Protein AF-A0A928Z214-F1 (afdb_monomer_lite)

Structure (mmCIF, N/CA/C/O backbone):
data_AF-A0A928Z214-F1
#
_entry.id   AF-A0A928Z214-F1
#
loop_
_atom_site.group_PDB
_atom_site.id
_atom_site.type_symbol
_atom_site.label_atom_id
_atom_site.label_alt_id
_atom_site.label_comp_id
_atom_site.label_asym_id
_atom_site.label_entity_id
_atom_site.label_seq_id
_atom_site.pdbx_PDB_ins_code
_atom_site.Cartn_x
_atom_site.Cartn_y
_atom_site.Cartn_z
_atom_site.occupancy
_atom_site.B_iso_or_equiv
_atom_site.auth_seq_id
_atom_site.auth_comp_id
_atom_site.auth_asym_id
_atom_site.auth_atom_id
_atom_site.pdbx_PDB_model_num
ATOM 1 N N . MET A 1 1 ? 21.800 13.990 11.742 1.00 39.97 1 MET A N 1
ATOM 2 C CA . MET A 1 1 ? 20.365 14.143 11.419 1.00 39.97 1 MET A CA 1
ATOM 3 C C . MET A 1 1 ? 20.133 13.354 10.146 1.00 39.97 1 MET A C 1
ATOM 5 O O . MET A 1 1 ? 20.684 13.730 9.120 1.00 39.97 1 MET A O 1
ATOM 9 N N . SER A 1 2 ? 19.493 12.188 10.230 1.00 48.09 2 SER A N 1
ATOM 10 C CA . SER A 1 2 ? 19.241 11.356 9.051 1.00 48.09 2 SER A CA 1
ATOM 11 C C . SER A 1 2 ? 18.330 12.119 8.092 1.00 48.09 2 SER A C 1
ATOM 13 O O . SER A 1 2 ? 17.274 12.608 8.490 1.00 48.09 2 SER A O 1
ATOM 15 N N . ASN A 1 3 ? 18.766 12.261 6.841 1.00 56.81 3 ASN A N 1
ATOM 16 C CA . ASN A 1 3 ? 17.946 12.805 5.769 1.00 56.81 3 ASN A CA 1
ATOM 17 C C . ASN A 1 3 ? 16.787 11.821 5.565 1.00 56.81 3 ASN A C 1
ATOM 19 O O . ASN A 1 3 ? 16.979 10.729 5.029 1.00 56.81 3 ASN A O 1
ATOM 23 N N . LEU A 1 4 ? 15.618 12.131 6.127 1.00 66.00 4 LEU A N 1
ATOM 24 C CA . LEU A 1 4 ? 14.439 11.310 5.910 1.00 66.00 4 LEU A CA 1
ATOM 25 C C . LEU A 1 4 ? 14.084 11.469 4.438 1.00 66.00 4 LEU A C 1
ATOM 27 O O . LEU A 1 4 ? 13.770 12.574 4.012 1.00 66.00 4 LEU A O 1
ATOM 31 N N . ALA A 1 5 ? 14.129 10.381 3.672 1.00 67.88 5 ALA A N 1
ATOM 32 C CA . ALA A 1 5 ? 13.603 10.385 2.317 1.00 67.88 5 ALA A CA 1
ATOM 33 C C . ALA A 1 5 ? 12.119 10.786 2.379 1.00 67.88 5 ALA A C 1
ATOM 35 O O . ALA A 1 5 ? 11.272 10.016 2.841 1.00 67.88 5 ALA A O 1
ATOM 36 N N . THR A 1 6 ? 11.821 12.024 1.995 1.00 77.25 6 THR A N 1
ATOM 37 C CA . THR A 1 6 ? 10.465 12.552 1.892 1.00 77.25 6 THR A CA 1
ATOM 38 C C . THR A 1 6 ? 9.988 12.374 0.464 1.00 77.25 6 THR A C 1
ATOM 40 O O . THR A 1 6 ? 10.684 12.723 -0.486 1.00 77.25 6 THR A O 1
ATOM 43 N N . VAL A 1 7 ? 8.797 11.806 0.309 1.00 82.06 7 VAL A N 1
ATOM 44 C CA . VAL A 1 7 ? 8.125 11.745 -0.987 1.00 82.06 7 VAL A CA 1
ATOM 45 C C . VAL A 1 7 ? 7.256 12.986 -1.102 1.00 82.06 7 VAL A C 1
ATOM 47 O O . VAL A 1 7 ? 6.474 13.272 -0.195 1.00 82.06 7 VAL A O 1
ATOM 50 N N . GLU A 1 8 ? 7.386 13.709 -2.212 1.00 90.62 8 GLU A N 1
ATOM 51 C CA . GLU A 1 8 ? 6.544 14.869 -2.485 1.00 90.62 8 GLU A CA 1
ATOM 52 C C . GLU A 1 8 ? 5.055 14.468 -2.508 1.00 90.62 8 GLU A C 1
ATOM 54 O O . GLU A 1 8 ? 4.693 13.511 -3.207 1.00 90.62 8 GLU A O 1
ATOM 59 N N . PRO A 1 9 ? 4.164 15.181 -1.788 1.00 91.00 9 PRO A N 1
ATOM 60 C CA . PRO A 1 9 ? 2.772 14.761 -1.629 1.00 91.00 9 PRO A CA 1
ATOM 61 C C . PRO A 1 9 ? 2.023 14.575 -2.952 1.00 91.00 9 PRO A C 1
ATOM 63 O O . PRO A 1 9 ? 1.280 13.608 -3.114 1.00 91.00 9 PRO A O 1
ATOM 66 N N . TRP A 1 10 ? 2.232 15.473 -3.918 1.00 93.88 10 TRP A N 1
ATOM 67 C CA . TRP A 1 10 ? 1.559 15.414 -5.220 1.00 93.88 10 TRP A CA 1
ATOM 68 C C . TRP A 1 10 ? 1.922 14.140 -5.995 1.00 93.88 10 TRP A C 1
ATOM 70 O O . TRP A 1 10 ? 1.061 13.530 -6.634 1.00 93.88 10 TRP A O 1
ATOM 80 N N . LEU A 1 11 ? 3.184 13.709 -5.901 1.00 92.81 11 LEU A N 1
ATOM 81 C CA . LEU A 1 11 ? 3.675 12.509 -6.562 1.00 92.81 11 LEU A CA 1
ATOM 82 C C . LEU A 1 11 ? 3.067 11.270 -5.906 1.00 92.81 11 LEU A C 1
ATOM 84 O O . LEU A 1 11 ? 2.583 10.383 -6.606 1.00 92.81 11 LEU A O 1
ATOM 88 N N . TYR A 1 12 ? 3.023 11.236 -4.571 1.00 92.38 12 TYR A N 1
ATOM 89 C CA . TYR A 1 12 ? 2.406 10.136 -3.834 1.00 92.38 12 TYR A CA 1
ATOM 90 C C . TYR A 1 12 ? 0.927 9.964 -4.193 1.00 92.38 12 TYR A C 1
ATOM 92 O O . TYR A 1 12 ? 0.507 8.874 -4.577 1.00 92.38 12 TYR A O 1
ATOM 100 N N . TRP A 1 13 ? 0.148 11.047 -4.138 1.00 93.81 13 TRP A N 1
ATOM 101 C CA . TRP A 1 13 ? -1.281 11.005 -4.449 1.00 93.81 13 TRP A CA 1
ATOM 102 C C . TRP A 1 13 ? -1.575 10.676 -5.913 1.00 93.81 13 TRP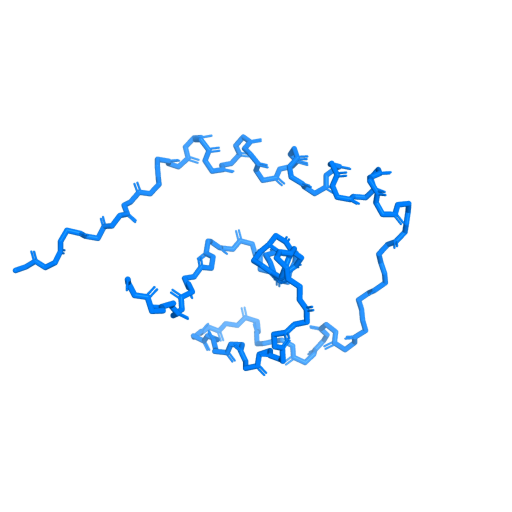 A C 1
ATOM 104 O O . TRP A 1 13 ? -2.601 10.061 -6.190 1.00 93.81 13 TRP A O 1
ATOM 114 N N . SER A 1 14 ? -0.669 11.015 -6.834 1.00 94.81 14 SER A N 1
ATOM 115 C CA . SER A 1 14 ? -0.773 10.611 -8.243 1.00 94.81 14 SER A CA 1
ATOM 116 C C . SER A 1 14 ? -0.464 9.125 -8.429 1.00 94.81 14 SER A C 1
ATOM 118 O O . SER A 1 14 ? -1.199 8.414 -9.112 1.00 94.81 14 SER A O 1
ATOM 120 N N . LEU A 1 15 ? 0.598 8.624 -7.792 1.00 94.50 15 LEU A N 1
ATOM 121 C CA . LEU A 1 15 ? 1.004 7.222 -7.891 1.00 94.50 15 LEU A CA 1
ATOM 122 C C . LEU A 1 15 ? 0.057 6.279 -7.146 1.00 94.50 15 LEU A C 1
ATOM 124 O O . LEU A 1 15 ? -0.100 5.139 -7.570 1.00 94.50 15 LEU A O 1
ATOM 128 N N . PHE A 1 16 ? -0.598 6.732 -6.078 1.00 94.38 16 PHE A N 1
ATOM 129 C CA . PHE A 1 16 ? -1.479 5.912 -5.246 1.00 94.38 16 PHE A CA 1
ATOM 130 C C . PHE A 1 16 ? -2.603 5.193 -6.027 1.00 94.38 16 PHE A C 1
ATOM 132 O O . PHE A 1 16 ? -2.703 3.966 -5.925 1.00 94.38 16 PHE A O 1
ATOM 139 N N . PRO A 1 17 ? -3.449 5.872 -6.830 1.00 95.81 17 PRO A N 1
ATOM 140 C CA . PRO A 1 17 ? -4.457 5.189 -7.640 1.00 95.81 17 PRO A CA 1
ATOM 141 C C . PRO A 1 17 ? -3.836 4.374 -8.784 1.00 95.81 17 PRO A C 1
ATOM 143 O O . PRO A 1 17 ? -4.329 3.285 -9.082 1.00 95.81 17 PRO A O 1
ATOM 146 N N . ILE A 1 18 ? -2.743 4.860 -9.387 1.00 96.56 18 ILE A N 1
ATOM 147 C CA . ILE A 1 18 ? -2.052 4.192 -10.503 1.00 96.56 18 ILE A CA 1
ATOM 148 C C . ILE A 1 18 ? -1.510 2.831 -10.058 1.00 96.56 18 ILE A C 1
ATOM 150 O O . ILE A 1 18 ? -1.766 1.821 -10.708 1.00 96.56 18 ILE A O 1
ATOM 154 N N . HIS A 1 19 ? -0.820 2.786 -8.919 1.00 95.19 19 HIS A N 1
ATOM 155 C CA . HIS A 1 19 ? -0.290 1.568 -8.303 1.00 95.19 19 HIS A CA 1
ATOM 156 C C . HIS A 1 19 ? -1.391 0.535 -8.050 1.00 95.19 19 HIS A C 1
ATOM 158 O O . HIS A 1 19 ? -1.256 -0.622 -8.447 1.00 95.19 19 HIS A O 1
ATOM 164 N 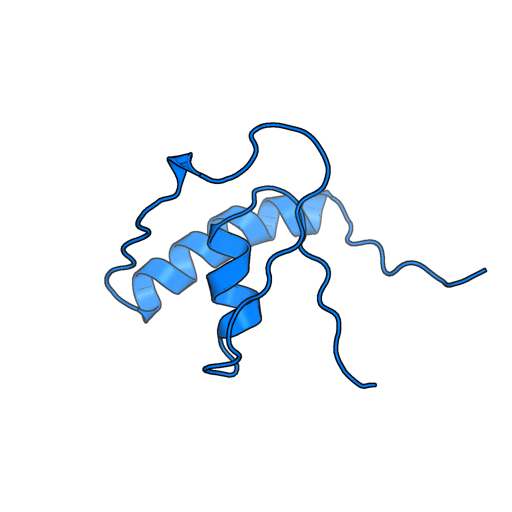N . ARG A 1 20 ? -2.509 0.948 -7.442 1.00 95.00 20 ARG A N 1
ATOM 165 C CA . ARG A 1 20 ? -3.616 0.038 -7.110 1.00 95.00 20 ARG A CA 1
ATOM 166 C C . ARG A 1 20 ? -4.288 -0.526 -8.357 1.00 95.00 20 ARG A C 1
ATOM 168 O O . ARG A 1 20 ? -4.633 -1.707 -8.376 1.00 95.00 20 ARG A O 1
ATOM 175 N N . ALA A 1 21 ? -4.472 0.301 -9.386 1.00 95.94 21 ALA A N 1
ATOM 176 C CA . ALA A 1 21 ? -5.005 -0.142 -10.668 1.00 95.94 21 ALA A CA 1
ATOM 177 C C . ALA A 1 21 ? -4.040 -1.112 -11.362 1.00 95.94 21 ALA A C 1
ATOM 179 O O . ALA A 1 21 ? -4.451 -2.198 -11.765 1.00 95.94 21 ALA A O 1
ATOM 180 N N . PHE A 1 22 ? -2.752 -0.767 -11.422 1.00 96.81 22 PHE A N 1
ATOM 181 C CA . PHE A 1 22 ? -1.714 -1.605 -12.017 1.00 96.81 22 PHE A CA 1
ATOM 182 C C . PHE A 1 22 ? -1.643 -2.990 -11.365 1.00 96.81 22 PHE A C 1
ATOM 184 O O . PHE A 1 22 ? -1.674 -3.992 -12.073 1.00 96.81 22 PHE A O 1
ATOM 191 N N . LEU A 1 23 ? -1.618 -3.071 -10.030 1.00 96.06 23 LEU A N 1
ATOM 192 C CA . LEU A 1 23 ? -1.556 -4.361 -9.337 1.00 96.06 23 LEU A CA 1
ATOM 193 C C . LEU A 1 23 ? -2.807 -5.209 -9.570 1.00 96.06 23 LEU A C 1
ATOM 195 O O . LEU A 1 23 ? -2.693 -6.413 -9.778 1.00 96.06 23 LEU A O 1
ATOM 199 N N . ARG A 1 24 ? -3.995 -4.595 -9.581 1.00 94.31 24 ARG A N 1
ATOM 200 C CA . ARG A 1 24 ? -5.236 -5.313 -9.904 1.00 94.31 24 ARG A CA 1
ATOM 201 C C . ARG A 1 24 ? -5.214 -5.878 -11.322 1.00 94.31 24 ARG A C 1
ATOM 203 O O . ARG A 1 24 ? -5.629 -7.011 -11.510 1.00 94.31 24 ARG A O 1
ATOM 210 N N . LEU A 1 25 ? -4.707 -5.120 -12.295 1.00 96.06 25 LEU A N 1
ATOM 211 C CA . LEU A 1 25 ? -4.588 -5.582 -13.680 1.00 96.06 25 LEU A CA 1
ATOM 212 C C . LEU A 1 25 ? -3.525 -6.678 -13.833 1.00 96.06 25 LEU A C 1
ATOM 214 O O . LEU A 1 25 ? -3.770 -7.665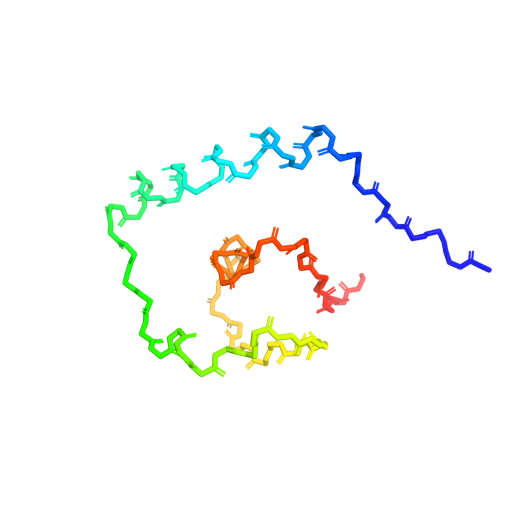 -14.515 1.00 96.06 25 LEU A O 1
ATOM 218 N N . TYR A 1 26 ? -2.368 -6.525 -13.185 1.00 96.38 26 TYR A N 1
ATOM 219 C CA . TYR A 1 26 ? -1.256 -7.472 -13.288 1.00 96.38 26 TYR A CA 1
ATOM 220 C C . TYR A 1 26 ? -1.565 -8.823 -12.626 1.00 96.38 26 TYR A C 1
ATOM 222 O O . TYR A 1 26 ? -1.299 -9.868 -13.211 1.00 96.38 26 TYR A O 1
ATOM 230 N N . PHE A 1 27 ? -2.145 -8.811 -11.422 1.00 95.38 27 PHE A N 1
ATOM 231 C CA . PHE A 1 27 ? -2.490 -10.032 -10.681 1.00 95.38 27 PHE A CA 1
ATOM 232 C C . PHE A 1 27 ? -3.893 -10.570 -11.009 1.00 95.38 27 PHE A C 1
ATOM 234 O O . PHE A 1 27 ? -4.255 -11.653 -10.554 1.00 95.38 27 PHE A O 1
ATOM 241 N N . GLY A 1 28 ? -4.696 -9.826 -11.775 1.00 94.31 28 GLY A N 1
ATOM 242 C CA . GLY A 1 28 ? -6.084 -10.146 -12.125 1.00 94.31 28 GLY A CA 1
ATOM 243 C C . GLY A 1 28 ? -7.065 -9.951 -10.964 1.00 94.31 28 GLY A C 1
ATOM 244 O O . GLY A 1 28 ? -8.027 -9.191 -11.071 1.00 94.31 28 GLY A O 1
ATOM 245 N N . SER A 1 29 ? -6.813 -10.603 -9.829 1.00 91.94 29 SER A N 1
ATOM 246 C CA . SER A 1 29 ? -7.605 -10.472 -8.605 1.00 91.94 29 SER A CA 1
ATOM 247 C C . SER A 1 29 ? -6.714 -10.510 -7.370 1.00 91.94 29 SER A C 1
ATOM 249 O O . SER A 1 29 ? -5.839 -11.365 -7.261 1.00 91.94 29 SER A O 1
ATOM 251 N N . ILE A 1 30 ? -6.968 -9.611 -6.420 1.00 94.19 30 ILE A N 1
ATOM 252 C CA . ILE A 1 30 ? -6.282 -9.576 -5.126 1.00 94.19 30 ILE A CA 1
ATOM 253 C C . ILE A 1 30 ? -7.350 -9.638 -4.040 1.00 94.19 30 ILE A C 1
ATOM 255 O O . ILE A 1 30 ? -8.137 -8.699 -3.907 1.00 94.19 30 ILE A O 1
ATOM 259 N N . ASP A 1 31 ? -7.358 -10.732 -3.283 1.00 95.06 31 ASP A N 1
ATOM 260 C CA . ASP A 1 31 ? -8.191 -10.896 -2.095 1.00 95.06 31 ASP A CA 1
ATOM 261 C C . ASP A 1 31 ? -7.376 -10.564 -0.838 1.00 95.06 31 ASP A C 1
ATOM 263 O O . ASP A 1 31 ? -6.233 -11.001 -0.691 1.00 95.06 31 ASP A O 1
ATOM 267 N N . ILE A 1 32 ? -7.946 -9.748 0.049 1.00 94.50 32 ILE A N 1
ATOM 268 C CA . ILE A 1 32 ? -7.311 -9.321 1.301 1.00 94.50 32 ILE A CA 1
ATOM 269 C C . ILE A 1 32 ? -8.251 -9.700 2.435 1.00 94.50 32 ILE A C 1
ATOM 271 O O . ILE A 1 32 ? -9.281 -9.058 2.638 1.00 94.50 32 ILE A O 1
ATOM 275 N N . GLN A 1 33 ? -7.857 -10.714 3.194 1.00 96.94 33 GLN A N 1
ATOM 276 C CA . GLN A 1 33 ? -8.625 -11.239 4.318 1.00 96.94 33 GLN A CA 1
ATOM 277 C C . GLN A 1 33 ? -8.109 -10.664 5.640 1.00 96.94 33 GLN A C 1
ATOM 279 O O . GLN A 1 33 ? -6.913 -10.405 5.784 1.00 96.94 33 GLN A O 1
ATOM 284 N N . GLY A 1 34 ? -9.004 -10.461 6.611 1.00 95.69 34 GLY A N 1
ATOM 285 C CA . GLY A 1 34 ? -8.632 -9.979 7.943 1.00 95.69 34 GLY A CA 1
ATOM 286 C C . GLY A 1 34 ? -8.255 -8.496 7.996 1.00 95.69 34 GLY A C 1
ATOM 287 O O . GLY A 1 34 ? -7.524 -8.085 8.896 1.00 95.69 34 GLY A O 1
ATOM 288 N N . LYS A 1 35 ? -8.713 -7.687 7.033 1.00 93.19 35 LYS A N 1
ATOM 289 C CA . LYS A 1 35 ? -8.420 -6.246 6.965 1.00 93.19 35 LYS A CA 1
ATOM 290 C C . LYS A 1 35 ? -8.965 -5.484 8.178 1.00 93.19 35 LYS A C 1
ATOM 292 O O . LYS A 1 35 ? -8.393 -4.476 8.575 1.00 93.19 35 LYS A O 1
ATOM 297 N N . GLU A 1 36 ? -10.042 -5.983 8.767 1.00 95.06 36 GLU A N 1
ATOM 298 C CA . GLU A 1 36 ? -10.666 -5.521 10.004 1.00 95.06 36 GLU A CA 1
ATOM 299 C C . GLU A 1 36 ? -9.748 -5.609 11.233 1.00 95.06 36 GLU A C 1
ATOM 301 O O . GLU A 1 36 ? -9.982 -4.912 12.214 1.00 95.06 36 GLU A O 1
ATOM 306 N N . HIS A 1 37 ? -8.679 -6.411 11.180 1.00 94.56 37 HIS A N 1
ATOM 307 C CA . HIS A 1 37 ? -7.683 -6.481 12.252 1.00 94.56 37 HIS A CA 1
ATOM 308 C C . HIS A 1 37 ? -6.638 -5.360 12.178 1.00 94.56 37 HIS A C 1
ATOM 310 O O . HIS A 1 37 ? -5.815 -5.230 13.086 1.00 94.56 37 HIS A O 1
ATOM 316 N N . LEU A 1 38 ? -6.621 -4.568 11.099 1.00 94.00 38 LEU A N 1
ATOM 317 C CA . LEU A 1 38 ? -5.709 -3.435 10.999 1.00 94.00 38 LEU A CA 1
ATOM 318 C C . LEU A 1 38 ? -6.155 -2.322 11.956 1.00 94.00 38 LEU A C 1
ATOM 320 O O . LEU A 1 38 ? -7.340 -1.988 11.999 1.00 94.00 38 LEU A O 1
ATOM 324 N N . PRO A 1 39 ? -5.219 -1.701 12.692 1.00 93.75 39 PRO A N 1
ATOM 325 C CA . PRO A 1 39 ? -5.555 -0.592 13.565 1.00 93.75 39 PRO A CA 1
ATOM 326 C C . PRO A 1 39 ? -6.074 0.586 12.738 1.00 93.75 39 PRO A C 1
ATOM 328 O O . PRO A 1 39 ? -5.449 1.010 11.767 1.00 93.75 39 PRO A O 1
ATOM 331 N N . GLU A 1 40 ? -7.204 1.157 13.153 1.00 90.81 40 GLU A N 1
ATOM 332 C CA . GLU A 1 40 ? -7.758 2.351 12.505 1.00 90.81 40 GLU A CA 1
ATOM 333 C C . GLU A 1 40 ? -6.907 3.603 12.759 1.00 90.81 40 GLU A C 1
ATOM 335 O O . GLU A 1 40 ? -6.939 4.556 11.978 1.00 90.81 40 GLU A O 1
ATOM 340 N N . LYS A 1 41 ? -6.179 3.626 13.883 1.00 91.31 41 LYS A N 1
ATOM 341 C CA . LYS A 1 41 ? -5.388 4.766 14.355 1.00 91.31 41 LYS A CA 1
ATOM 342 C C . LYS A 1 41 ? -4.112 4.294 15.042 1.00 91.31 41 LYS A C 1
ATOM 344 O O . LYS A 1 41 ? -4.090 3.246 15.681 1.00 91.31 41 LYS A O 1
ATOM 349 N N . GLY A 1 42 ? -3.088 5.142 14.986 1.00 91.56 42 GLY A N 1
ATOM 350 C CA . GLY A 1 42 ? -1.805 4.906 15.642 1.00 91.56 42 GLY A CA 1
ATOM 351 C C . GLY A 1 42 ? -0.783 4.185 14.755 1.00 91.56 42 GLY A C 1
ATOM 352 O O . GLY A 1 42 ? -1.033 3.955 13.571 1.00 91.56 42 GLY A O 1
ATOM 353 N N . PRO A 1 43 ? 0.407 3.890 15.304 1.00 92.19 43 PRO A N 1
ATOM 354 C CA . PRO A 1 43 ? 1.475 3.228 14.568 1.00 92.19 43 PRO A CA 1
ATOM 355 C C . PRO A 1 43 ? 1.150 1.753 14.291 1.00 92.19 43 PRO A C 1
ATOM 357 O O . PRO A 1 43 ? 0.549 1.069 15.117 1.00 92.19 43 PRO A O 1
ATOM 360 N N . LEU A 1 44 ? 1.615 1.253 13.146 1.00 92.44 44 LEU A N 1
ATOM 361 C CA . LEU A 1 44 ? 1.469 -0.135 12.711 1.00 92.44 44 LEU A CA 1
ATOM 362 C C . LEU A 1 44 ? 2.833 -0.684 12.281 1.00 92.44 44 LEU A C 1
ATOM 364 O O . LEU A 1 44 ? 3.521 -0.069 11.467 1.00 92.44 44 LEU A O 1
ATOM 368 N N . ILE A 1 45 ? 3.196 -1.861 12.793 1.00 94.19 45 ILE A N 1
ATOM 369 C CA . ILE A 1 45 ? 4.343 -2.639 12.316 1.00 94.19 45 ILE A CA 1
ATOM 370 C C . ILE A 1 45 ? 3.802 -3.898 11.642 1.00 94.19 45 ILE A C 1
ATOM 372 O O . ILE A 1 45 ? 3.135 -4.713 12.275 1.00 94.19 45 ILE A O 1
ATOM 376 N N . LEU A 1 46 ? 4.094 -4.053 10.351 1.00 93.44 46 LEU A N 1
ATOM 377 C CA . LEU A 1 46 ? 3.744 -5.245 9.583 1.00 93.44 46 LEU A CA 1
ATOM 378 C C . LEU A 1 46 ? 4.921 -6.225 9.595 1.00 93.44 46 LEU A C 1
ATOM 380 O O . LEU A 1 46 ? 5.956 -5.963 8.989 1.00 93.44 46 LEU A O 1
ATOM 384 N N . ALA A 1 47 ? 4.753 -7.366 10.263 1.00 93.69 47 ALA A N 1
ATOM 385 C CA . ALA A 1 47 ? 5.740 -8.446 10.304 1.00 93.69 47 ALA A CA 1
ATOM 386 C C . ALA A 1 47 ? 5.443 -9.503 9.224 1.00 93.69 47 ALA A C 1
ATOM 388 O O . ALA A 1 47 ? 5.083 -10.642 9.517 1.00 93.69 47 ALA A O 1
ATOM 389 N N . SER A 1 48 ? 5.529 -9.110 7.953 1.00 90.81 48 SER A N 1
ATOM 390 C CA . SER A 1 48 ? 5.266 -10.014 6.830 1.00 90.81 48 SER A CA 1
ATOM 391 C C . SER A 1 48 ? 6.394 -11.028 6.634 1.00 90.81 48 SER A C 1
ATOM 393 O O . SER A 1 48 ? 7.573 -10.673 6.669 1.00 90.81 48 SER A O 1
ATOM 395 N N . LYS A 1 49 ? 6.045 -12.272 6.300 1.00 91.75 49 LYS A N 1
ATOM 396 C CA . LYS A 1 49 ? 7.000 -13.226 5.722 1.00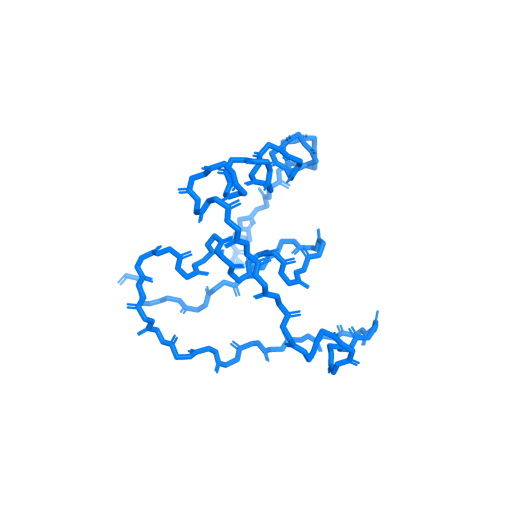 91.75 49 LYS A CA 1
ATOM 397 C C . LYS A 1 49 ? 7.452 -12.714 4.346 1.00 91.75 49 LYS A C 1
ATOM 399 O O . LYS A 1 49 ? 6.593 -12.416 3.522 1.00 91.75 49 LYS A O 1
ATOM 404 N N . HIS A 1 50 ? 8.764 -12.640 4.091 1.00 90.94 50 HIS A N 1
ATOM 405 C CA . HIS A 1 50 ? 9.281 -12.222 2.783 1.00 90.94 50 HIS A CA 1
ATOM 406 C C . HIS A 1 50 ? 9.099 -13.349 1.760 1.00 90.94 50 HIS A C 1
ATOM 408 O O . HIS A 1 50 ? 9.806 -14.356 1.803 1.00 90.94 50 HIS A O 1
ATOM 414 N N . PHE A 1 51 ? 8.106 -13.215 0.888 1.00 92.50 51 PHE A N 1
ATOM 415 C CA . PHE A 1 51 ? 7.766 -14.217 -0.116 1.00 92.50 51 PHE A CA 1
ATOM 416 C C . PHE A 1 51 ? 8.341 -13.861 -1.486 1.00 92.50 51 PHE A C 1
ATOM 418 O O . PHE A 1 51 ? 8.745 -14.749 -2.236 1.00 92.50 51 PHE A O 1
ATOM 425 N N . SER A 1 52 ? 8.386 -12.573 -1.831 1.00 92.38 52 SER A N 1
ATOM 426 C CA . SER A 1 52 ? 8.767 -12.140 -3.171 1.00 92.38 52 SER A CA 1
ATOM 427 C C . SER A 1 52 ? 9.277 -10.699 -3.224 1.00 92.38 52 SER A C 1
ATOM 429 O O . SER A 1 52 ? 9.100 -9.894 -2.315 1.00 92.38 52 SER A O 1
ATOM 431 N N . ARG A 1 53 ? 9.839 -10.314 -4.374 1.00 91.50 53 ARG A N 1
ATOM 432 C CA . ARG A 1 53 ? 10.176 -8.907 -4.651 1.00 91.50 53 ARG A CA 1
ATOM 433 C C . ARG A 1 53 ? 8.945 -8.001 -4.771 1.00 91.50 53 ARG A C 1
ATOM 435 O O . ARG A 1 53 ? 9.092 -6.785 -4.725 1.00 91.50 53 ARG A O 1
ATOM 442 N N . TRP A 1 54 ? 7.752 -8.576 -4.922 1.00 94.06 54 TRP A N 1
ATOM 443 C CA . TRP A 1 54 ? 6.500 -7.825 -4.982 1.00 94.06 54 TRP A CA 1
ATOM 444 C C . TRP A 1 54 ? 6.015 -7.370 -3.608 1.00 94.06 54 TRP A C 1
ATOM 446 O O . TRP A 1 54 ? 5.146 -6.502 -3.547 1.00 94.06 54 TRP A O 1
ATOM 456 N N . ASP A 1 55 ? 6.575 -7.903 -2.519 1.00 93.75 55 ASP A N 1
ATOM 457 C CA . ASP A 1 55 ? 6.076 -7.668 -1.164 1.00 93.75 55 ASP A CA 1
ATOM 458 C C . ASP A 1 55 ? 5.926 -6.176 -0.824 1.00 93.75 55 ASP A C 1
ATOM 460 O O . ASP A 1 55 ? 4.859 -5.812 -0.331 1.00 93.75 55 ASP A O 1
ATOM 464 N N . PRO A 1 56 ? 6.871 -5.268 -1.151 1.00 92.31 56 PRO A N 1
ATOM 465 C CA . PRO A 1 56 ? 6.684 -3.848 -0.855 1.00 92.31 56 PRO A CA 1
ATOM 466 C C . PRO A 1 56 ? 5.479 -3.222 -1.573 1.00 92.31 56 PRO A C 1
ATOM 468 O O . PRO A 1 56 ? 4.792 -2.366 -1.015 1.00 92.31 56 PRO A O 1
ATOM 471 N N . LEU A 1 57 ? 5.197 -3.666 -2.802 1.00 93.69 57 LEU A N 1
ATOM 472 C CA . LEU A 1 57 ? 4.079 -3.173 -3.608 1.00 93.69 57 LEU A CA 1
ATOM 473 C C . LEU A 1 57 ? 2.749 -3.789 -3.176 1.00 93.69 57 LEU A C 1
ATOM 475 O O . LEU A 1 57 ? 1.730 -3.107 -3.189 1.00 93.69 57 LEU A O 1
ATOM 479 N N . VAL A 1 58 ? 2.738 -5.065 -2.795 1.00 95.06 58 VAL A N 1
ATOM 480 C CA . VAL A 1 58 ? 1.520 -5.742 -2.338 1.00 95.06 58 VAL A CA 1
ATOM 481 C C . VAL A 1 58 ? 1.149 -5.275 -0.931 1.00 95.06 58 VAL A C 1
ATOM 483 O O . VAL A 1 58 ? -0.008 -4.941 -0.687 1.00 95.06 58 VAL A O 1
ATOM 486 N N . LEU A 1 59 ? 2.116 -5.159 -0.016 1.00 95.06 59 LEU A N 1
ATOM 487 C CA . LEU A 1 59 ? 1.872 -4.707 1.358 1.00 95.06 59 LEU A CA 1
ATOM 488 C C . LEU A 1 59 ? 1.373 -3.263 1.418 1.00 95.06 59 LEU A C 1
ATOM 490 O O . LEU A 1 59 ? 0.559 -2.937 2.282 1.00 95.06 59 LEU A O 1
ATOM 494 N N . SER A 1 60 ? 1.772 -2.400 0.479 1.00 93.75 60 SER A N 1
ATOM 495 C CA . SER A 1 60 ? 1.245 -1.032 0.420 1.00 93.75 60 SER A CA 1
ATOM 496 C C . SER A 1 60 ? -0.257 -0.974 0.111 1.00 93.75 60 SER A C 1
ATOM 498 O O . SER A 1 60 ? -0.897 0.034 0.401 1.00 93.75 60 SER A O 1
ATOM 500 N N . LEU A 1 61 ? -0.881 -2.058 -0.374 1.00 94.94 61 LEU A N 1
ATOM 501 C CA . LEU A 1 61 ? -2.340 -2.126 -0.512 1.00 94.94 61 LEU A CA 1
ATOM 502 C C . LEU A 1 61 ? -3.068 -2.048 0.836 1.00 94.94 61 LEU A C 1
ATOM 504 O O . LEU A 1 61 ? -4.214 -1.576 0.857 1.00 94.94 61 LEU A O 1
ATOM 508 N N . LEU A 1 62 ? -2.405 -2.451 1.926 1.00 94.50 62 LEU A N 1
ATOM 509 C CA . LEU A 1 62 ? -2.940 -2.467 3.291 1.00 94.50 62 LEU A CA 1
ATOM 510 C C . LEU A 1 62 ? -2.998 -1.074 3.932 1.00 94.50 62 LEU A C 1
ATOM 512 O O . LEU A 1 62 ? -3.762 -0.876 4.871 1.00 94.50 62 LEU A O 1
ATOM 516 N N . SER A 1 63 ? -2.242 -0.101 3.415 1.00 91.75 63 SER A N 1
ATOM 517 C CA . SER A 1 63 ? -2.140 1.247 3.983 1.00 91.75 63 SER A CA 1
ATOM 518 C C . SER A 1 63 ? -2.543 2.327 2.979 1.00 91.75 63 SER A C 1
ATOM 520 O O . SER A 1 63 ? -2.392 2.178 1.765 1.00 91.75 63 SER A O 1
ATOM 522 N N . LYS A 1 64 ? -3.081 3.440 3.485 1.00 89.25 64 LYS A N 1
ATOM 523 C CA . LYS A 1 64 ? -3.228 4.681 2.705 1.00 89.25 64 LYS A CA 1
ATOM 524 C C . LYS A 1 64 ? -2.003 5.581 2.822 1.00 89.25 64 LYS A C 1
ATOM 526 O O . LYS A 1 64 ? -1.759 6.368 1.917 1.00 89.25 64 LYS A O 1
ATOM 531 N N . GLU A 1 65 ? -1.241 5.432 3.898 1.00 88.56 65 GLU A N 1
ATOM 532 C CA . GLU A 1 65 ? -0.013 6.174 4.165 1.00 88.56 65 GLU A CA 1
ATOM 533 C C . GLU A 1 65 ? 1.213 5.430 3.610 1.00 88.56 65 GLU A C 1
ATOM 535 O O . GLU A 1 65 ? 1.205 4.188 3.595 1.00 88.56 65 GLU A O 1
ATOM 540 N N . PRO A 1 66 ? 2.279 6.145 3.203 1.00 89.06 66 PRO A N 1
ATOM 541 C CA . PRO A 1 66 ? 3.516 5.526 2.742 1.00 89.06 66 PRO A CA 1
ATOM 542 C C . PRO A 1 66 ? 4.107 4.576 3.793 1.00 89.06 66 PRO A C 1
ATOM 544 O O . PRO A 1 66 ? 4.426 4.983 4.912 1.00 89.06 66 PRO A O 1
ATOM 547 N N . LEU A 1 67 ? 4.298 3.308 3.422 1.00 91.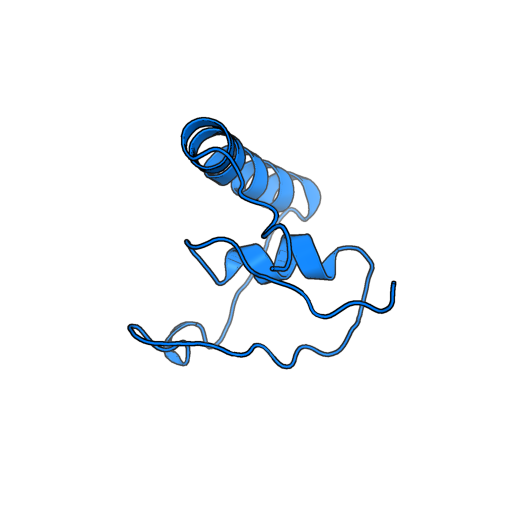19 67 L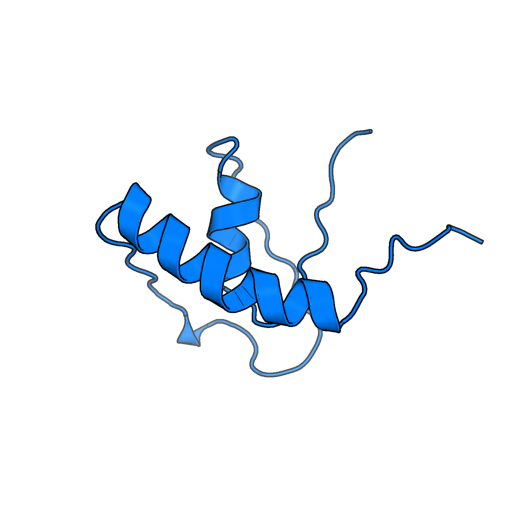EU A N 1
ATOM 548 C CA . LEU A 1 67 ? 4.973 2.336 4.277 1.00 91.19 67 LEU A CA 1
ATOM 549 C C . LEU A 1 67 ? 6.488 2.533 4.230 1.00 91.19 67 LEU A C 1
ATOM 551 O O . LEU A 1 67 ? 7.069 2.792 3.176 1.00 91.19 67 LEU A O 1
ATOM 555 N N . ARG A 1 68 ? 7.134 2.362 5.384 1.00 90.81 68 ARG A N 1
ATOM 556 C CA . ARG A 1 68 ? 8.593 2.346 5.504 1.00 90.81 68 ARG A CA 1
ATOM 557 C C . ARG A 1 68 ? 9.044 0.919 5.761 1.00 90.81 68 ARG A C 1
ATOM 559 O O . ARG A 1 68 ? 8.579 0.288 6.705 1.00 90.81 68 ARG A O 1
ATOM 566 N N . PHE A 1 69 ? 9.946 0.429 4.920 1.00 90.56 69 PHE A N 1
ATOM 567 C CA . PHE A 1 69 ? 10.475 -0.925 5.015 1.00 90.56 69 PHE A CA 1
ATOM 568 C C . PHE A 1 69 ? 11.835 -0.908 5.700 1.00 90.56 69 PHE A C 1
ATOM 570 O O . PHE A 1 69 ? 12.677 -0.056 5.417 1.00 90.56 69 PHE A O 1
ATOM 577 N N . MET A 1 70 ? 12.048 -1.871 6.588 1.00 89.38 70 MET A N 1
ATOM 578 C CA . MET A 1 70 ? 13.375 -2.185 7.096 1.00 89.38 70 MET A CA 1
ATOM 579 C C . MET A 1 70 ? 14.023 -3.149 6.105 1.00 89.38 70 MET A C 1
ATOM 581 O O . MET A 1 70 ? 13.582 -4.285 5.964 1.00 89.38 70 MET A O 1
ATOM 585 N N . THR A 1 71 ? 15.033 -2.673 5.385 1.00 81.56 71 THR A N 1
ATOM 586 C CA . THR A 1 71 ? 15.850 -3.480 4.474 1.00 81.56 71 THR A CA 1
ATOM 587 C C . THR A 1 71 ? 17.304 -3.385 4.904 1.00 81.56 71 THR A C 1
ATOM 589 O O . THR A 1 71 ? 17.713 -2.373 5.478 1.00 81.56 71 THR A O 1
ATOM 592 N N . ASN A 1 72 ? 18.086 -4.422 4.615 1.00 77.06 72 ASN A N 1
ATOM 593 C CA . ASN A 1 72 ? 19.537 -4.295 4.673 1.00 77.06 72 ASN A CA 1
ATOM 594 C C . ASN A 1 72 ? 19.985 -3.358 3.540 1.00 77.06 72 ASN A C 1
ATOM 596 O O . ASN A 1 72 ? 19.396 -3.393 2.453 1.00 77.06 72 ASN A O 1
ATOM 600 N N . ALA A 1 73 ? 20.948 -2.490 3.851 1.00 54.53 73 ALA A N 1
ATOM 601 C CA . ALA A 1 73 ? 21.552 -1.536 2.923 1.00 54.53 73 ALA A CA 1
ATOM 602 C C . ALA A 1 73 ? 22.590 -2.211 2.020 1.00 54.53 73 ALA A C 1
ATOM 604 O O . ALA A 1 73 ? 23.241 -3.169 2.499 1.00 54.53 73 ALA A O 1
#

Foldseek 3Di:
DDPPPDDDPVVLVVVVVVLVVVVCVVVVDDDDPPLVVDDPDDDDDDPDDCDDPCCLSNVCVSDPDRDDDDDDD

Radius of gyration: 13.67 Å; chains: 1; bounding box: 32×30×29 Å

pLDDT: mean 89.5, std 11.17, range [39.97, 96.94]

Secondary structure (DSSP, 8-state):
-----PPPHHHHHHHHHHHHHHHHHHHS------GGGS-SSS----------TTHHHHHGGG-SSPP------

Sequence (73 aa):
MSNLATVEPWLYWSLFPIHRAFLRLYFGSIDIQGKEHLPEKGPLILASKHFSRWDPLVLSLLSKEPLRFMTNA